Protein AF-A0A1R4A4B3-F1 (afdb_monomer)

Mean predicted aligned error: 8.39 Å

pLDDT: mean 82.41, std 15.75, range [35.22, 95.69]

Radius of gyration: 19.21 Å; Cα contacts (8 Å, |Δi|>4): 43; chains: 1; bounding box: 46×22×52 Å

Foldseek 3Di:
DVVVVVVVPDDVVNVVLLVLQLVLLPDPDDDRVSLVVVCVVVVHDSPVSSVVSPVVVVVVVVLVVVLVVLVVVLVVQLVVDPDPVSNVVSVVVSVVVNVD

Organism: Halomonas elongata (strain ATCC 33173 / DSM 2581 / NBRC 15536 / NCIMB 2198 / 1H9) (NCBI:txid768066)

Solvent-accessible surface area (backbone atoms only — not comparable to full-atom values): 5718 Å² total; per-residue (Å²): 123,67,69,67,54,60,62,69,73,53,48,72,68,53,50,53,50,53,50,52,45,45,54,46,51,69,49,91,70,81,89,41,68,65,47,48,52,49,11,66,74,69,76,48,54,48,66,59,46,34,53,50,46,50,52,53,47,53,56,48,53,53,50,53,51,53,54,50,51,52,52,52,49,49,53,52,52,44,73,69,42,93,42,72,69,52,34,52,50,48,54,52,49,52,56,50,66,74,73,110

Structure (mmCIF, N/CA/C/O backbone):
data_AF-A0A1R4A4B3-F1
#
_entry.id   AF-A0A1R4A4B3-F1
#
loop_
_atom_site.group_PDB
_atom_site.id
_atom_site.type_symbol
_atom_site.label_atom_id
_atom_site.label_alt_id
_atom_site.label_comp_id
_atom_site.label_asym_id
_atom_site.label_entity_id
_atom_site.label_seq_id
_atom_site.pdbx_PDB_ins_code
_atom_site.Cartn_x
_atom_site.Cartn_y
_atom_site.Cartn_z
_atom_site.occupancy
_atom_site.B_iso_or_equiv
_atom_site.auth_seq_id
_atom_site.auth_comp_id
_atom_site.auth_asym_id
_atom_site.auth_atom_id
_atom_site.pdbx_PDB_model_num
ATOM 1 N N . MET A 1 1 ? -8.601 8.873 -18.792 1.00 40.50 1 MET A N 1
ATOM 2 C CA . MET A 1 1 ? -9.727 8.985 -17.826 1.00 40.50 1 MET A CA 1
ATOM 3 C C . MET A 1 1 ? -9.385 8.463 -16.419 1.00 40.50 1 MET A C 1
ATOM 5 O O . MET A 1 1 ? -9.926 9.003 -15.464 1.00 40.50 1 MET A O 1
ATOM 9 N N . ALA A 1 2 ? -8.461 7.503 -16.250 1.00 40.88 2 ALA A N 1
ATOM 10 C CA . ALA A 1 2 ? -8.060 6.963 -14.935 1.00 40.88 2 ALA A CA 1
ATOM 11 C C . ALA A 1 2 ? -7.254 7.937 -14.038 1.00 40.88 2 ALA A C 1
ATOM 13 O O . ALA A 1 2 ? -7.342 7.895 -12.813 1.00 40.88 2 ALA A O 1
ATOM 14 N N . GLU A 1 3 ? -6.529 8.887 -14.633 1.00 35.22 3 GLU A N 1
ATOM 15 C CA . GLU A 1 3 ? -5.669 9.846 -13.916 1.00 35.22 3 GLU A CA 1
ATOM 16 C C . GLU A 1 3 ? -6.456 10.846 -13.040 1.00 35.22 3 GLU A C 1
ATOM 18 O O . GLU A 1 3 ? -6.002 11.288 -11.982 1.00 35.22 3 GLU A O 1
ATOM 23 N N . ARG A 1 4 ? -7.700 11.149 -13.438 1.00 39.72 4 ARG A N 1
ATOM 24 C CA . ARG A 1 4 ? -8.624 12.014 -12.686 1.00 39.72 4 ARG A CA 1
ATOM 25 C C . ARG A 1 4 ? -9.219 11.311 -11.458 1.00 39.72 4 ARG A C 1
ATOM 27 O O . ARG A 1 4 ? -9.577 11.993 -10.501 1.00 39.72 4 ARG A O 1
ATOM 34 N N . ALA A 1 5 ? -9.296 9.978 -11.462 1.00 42.22 5 ALA A N 1
ATOM 35 C CA . ALA A 1 5 ? -9.771 9.187 -10.326 1.00 42.22 5 ALA A CA 1
ATOM 36 C C . ALA A 1 5 ? -8.682 9.033 -9.247 1.00 42.22 5 ALA A C 1
ATOM 38 O O . ALA A 1 5 ? -8.963 9.212 -8.063 1.00 42.22 5 ALA A O 1
ATOM 39 N N . LEU A 1 6 ? -7.420 8.837 -9.649 1.00 41.31 6 LEU A N 1
ATOM 40 C CA . LEU A 1 6 ? -6.277 8.738 -8.728 1.00 41.31 6 LEU A CA 1
ATOM 41 C C . LEU A 1 6 ? -5.985 10.054 -7.984 1.00 41.31 6 LEU A C 1
ATOM 43 O O . LEU A 1 6 ? -5.736 10.035 -6.779 1.00 41.31 6 LEU A O 1
ATOM 47 N N . ARG A 1 7 ? -6.112 11.217 -8.646 1.00 41.28 7 ARG A N 1
ATOM 48 C CA . ARG A 1 7 ? -5.995 12.533 -7.976 1.00 41.28 7 ARG A CA 1
ATOM 49 C C . ARG A 1 7 ? -7.136 12.836 -6.995 1.00 41.28 7 ARG A C 1
ATOM 51 O O . ARG A 1 7 ? -6.930 13.602 -6.058 1.00 41.28 7 ARG A O 1
ATOM 58 N N . ARG A 1 8 ? -8.328 12.252 -7.181 1.00 43.22 8 ARG A N 1
ATOM 59 C CA . ARG A 1 8 ? -9.493 12.455 -6.291 1.00 43.22 8 ARG A CA 1
ATOM 60 C C . ARG A 1 8 ? -9.448 11.591 -5.023 1.00 43.22 8 ARG A C 1
ATOM 62 O O . ARG A 1 8 ? -10.081 11.943 -4.024 1.00 43.22 8 ARG A O 1
ATOM 69 N N . LEU A 1 9 ? -8.678 10.502 -5.040 1.00 44.19 9 LEU A N 1
ATOM 70 C CA . LEU A 1 9 ? -8.640 9.517 -3.956 1.00 44.19 9 LEU A CA 1
ATOM 71 C C . LEU A 1 9 ? -7.619 9.801 -2.846 1.00 44.19 9 LEU A C 1
ATOM 73 O O . LEU A 1 9 ? -7.756 9.229 -1.772 1.00 44.19 9 LEU A O 1
ATOM 77 N N . SER A 1 10 ? -6.674 10.735 -2.995 1.00 48.28 10 SER A N 1
ATOM 78 C CA . SER A 1 10 ? -5.921 11.215 -1.826 1.00 48.28 10 SER A CA 1
ATOM 79 C C . SER A 1 10 ? -5.385 12.640 -2.001 1.00 48.28 10 SER A C 1
ATOM 81 O O . SER A 1 10 ? -4.288 12.883 -2.503 1.00 48.28 10 SER A O 1
ATOM 83 N N . SER A 1 11 ? -6.157 13.626 -1.538 1.00 52.16 11 SER A N 1
ATOM 84 C CA . SER A 1 11 ? -5.564 14.915 -1.159 1.00 52.16 11 SER A CA 1
ATOM 85 C C . SER A 1 11 ? -4.467 14.654 -0.107 1.00 52.16 11 SER A C 1
ATOM 87 O O . SER A 1 11 ? -4.643 13.740 0.706 1.00 52.16 11 SER A O 1
ATOM 89 N N . PRO A 1 12 ? -3.355 15.414 -0.075 1.00 59.56 12 PRO A N 1
ATOM 90 C CA . PRO A 1 12 ? -2.360 15.335 1.001 1.00 59.56 12 PRO A CA 1
ATOM 91 C C . PRO A 1 12 ? -2.988 15.326 2.402 1.00 59.56 12 PRO A C 1
ATOM 93 O O . PRO A 1 12 ? -2.555 14.568 3.264 1.00 59.56 12 PRO A O 1
ATOM 96 N N . MET A 1 13 ? -4.086 16.068 2.585 1.00 60.88 13 MET A N 1
ATOM 97 C CA . MET A 1 13 ? -4.865 16.068 3.826 1.00 60.88 13 MET A CA 1
ATOM 98 C C . MET A 1 13 ? -5.504 14.710 4.141 1.00 60.88 13 MET A C 1
ATOM 100 O O . MET A 1 13 ? -5.468 14.265 5.283 1.00 60.88 13 MET A O 1
ATOM 104 N N . LYS A 1 14 ? -6.045 14.009 3.134 1.00 66.44 14 LYS A N 1
ATOM 105 C CA . LYS A 1 14 ? -6.601 12.657 3.316 1.00 66.44 14 LYS A CA 1
ATOM 106 C C . LYS A 1 14 ? -5.504 11.658 3.688 1.00 66.44 14 LYS A C 1
ATOM 108 O O . LYS A 1 14 ? -5.738 10.789 4.517 1.00 66.44 14 LYS A O 1
ATOM 113 N N . ARG A 1 15 ? -4.295 11.805 3.129 1.00 67.25 15 ARG A N 1
ATOM 114 C CA . ARG A 1 15 ? -3.145 10.960 3.506 1.00 67.25 15 ARG A CA 1
ATOM 115 C C . ARG A 1 15 ? -2.731 11.176 4.960 1.00 67.25 15 ARG A C 1
ATOM 117 O O . ARG A 1 15 ? -2.551 10.192 5.668 1.00 67.25 15 ARG A O 1
ATOM 124 N N . GLY A 1 16 ? -2.646 12.434 5.400 1.00 73.38 16 GLY A N 1
ATOM 125 C CA . GLY A 1 16 ? -2.371 12.769 6.802 1.00 73.38 16 GLY A CA 1
ATOM 126 C C . GLY A 1 16 ? -3.421 12.189 7.752 1.00 73.38 16 GLY A C 1
ATOM 127 O O . GLY A 1 16 ? -3.071 11.584 8.758 1.00 73.38 16 GLY A O 1
ATOM 128 N N . LEU A 1 17 ? -4.701 12.269 7.378 1.00 81.81 17 LEU A N 1
ATOM 129 C CA . LEU A 1 17 ? -5.799 11.709 8.167 1.00 81.81 17 LEU A CA 1
ATOM 130 C C . LEU A 1 17 ? -5.739 10.177 8.275 1.00 81.81 17 LEU A C 1
ATOM 132 O O . LEU A 1 17 ? -5.931 9.633 9.357 1.00 81.81 17 LEU A O 1
ATOM 136 N N . HIS A 1 18 ? -5.462 9.464 7.178 1.00 81.06 18 HIS A N 1
ATOM 137 C CA . HIS A 1 18 ? -5.330 8.003 7.215 1.00 81.06 18 HIS A CA 1
ATOM 138 C C . HIS A 1 18 ? -4.118 7.546 8.034 1.00 81.06 18 HIS A C 1
ATOM 140 O O . HIS A 1 18 ? -4.204 6.536 8.729 1.00 81.06 18 HIS A O 1
ATOM 146 N N . ALA A 1 19 ? -3.007 8.285 7.971 1.00 82.38 19 ALA A N 1
ATOM 147 C CA . ALA A 1 19 ? -1.841 8.018 8.806 1.00 82.38 19 ALA A CA 1
ATOM 148 C C . ALA A 1 19 ? -2.167 8.218 10.294 1.00 82.38 19 ALA A C 1
ATOM 150 O O . ALA A 1 19 ? -1.920 7.310 11.080 1.00 82.38 19 ALA A O 1
ATOM 151 N N . ALA A 1 20 ? -2.817 9.329 10.652 1.00 85.50 20 ALA A N 1
ATOM 152 C CA . ALA A 1 20 ? -3.227 9.616 12.026 1.00 85.50 20 ALA A CA 1
ATOM 153 C C . ALA A 1 20 ? -4.215 8.571 12.581 1.00 85.50 20 ALA A C 1
ATOM 155 O O . ALA A 1 20 ? -4.042 8.092 13.697 1.00 85.50 20 ALA A O 1
ATOM 156 N N . LYS A 1 21 ? -5.201 8.134 11.781 1.00 86.50 21 LYS A N 1
ATOM 157 C CA . LYS A 1 21 ? -6.109 7.036 12.16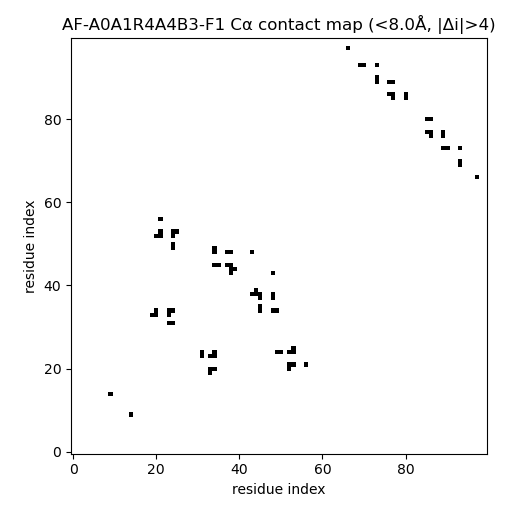3 1.00 86.50 21 LYS A CA 1
ATOM 158 C C . LYS A 1 21 ? -5.369 5.719 12.389 1.00 86.50 21 LYS A C 1
ATOM 160 O O . LYS A 1 21 ? -5.680 4.995 13.327 1.00 86.50 21 LYS A O 1
ATOM 165 N N . ALA A 1 22 ? -4.391 5.399 11.539 1.00 86.25 22 ALA A N 1
ATOM 166 C CA . ALA A 1 22 ? -3.577 4.199 11.713 1.00 86.25 22 ALA A CA 1
ATOM 167 C C . ALA A 1 22 ? -2.713 4.274 12.982 1.00 86.25 22 ALA A C 1
ATOM 169 O O . ALA A 1 22 ? -2.581 3.273 13.677 1.00 86.25 22 ALA A O 1
ATOM 170 N N . GLU A 1 23 ? -2.168 5.445 13.315 1.00 87.38 23 GLU A N 1
ATOM 171 C CA . GLU A 1 23 ? -1.442 5.653 14.571 1.00 87.38 23 GLU A CA 1
ATOM 172 C C . GLU A 1 23 ? -2.351 5.492 15.792 1.00 87.38 23 GLU A C 1
ATOM 174 O O . GLU A 1 23 ? -1.972 4.802 16.733 1.00 87.38 23 GLU A O 1
ATOM 179 N N . GLU A 1 24 ? -3.562 6.060 15.775 1.00 88.44 24 GLU A N 1
ATOM 180 C CA . GLU A 1 24 ? -4.545 5.848 16.846 1.00 88.44 24 GLU A CA 1
ATOM 181 C C . GLU A 1 24 ? -4.947 4.375 16.978 1.00 88.44 24 GLU A C 1
ATOM 183 O O . GLU A 1 24 ? -5.088 3.876 18.092 1.00 88.44 24 GLU A O 1
ATOM 188 N N . ALA A 1 25 ? -5.072 3.651 15.862 1.00 86.44 25 ALA A N 1
ATOM 189 C CA . ALA A 1 25 ? -5.421 2.231 15.870 1.00 86.44 25 ALA A CA 1
ATOM 190 C C . ALA A 1 25 ? -4.317 1.348 16.477 1.00 86.44 25 ALA A C 1
ATOM 192 O O . ALA A 1 25 ? -4.617 0.285 17.015 1.00 86.44 25 ALA A O 1
ATOM 193 N N . LEU A 1 26 ? -3.055 1.787 16.416 1.00 85.25 26 LEU A N 1
ATOM 194 C CA . LEU A 1 26 ? -1.909 1.092 17.011 1.00 85.25 26 LEU A CA 1
ATOM 195 C C . LEU A 1 26 ? -1.727 1.391 18.506 1.00 85.25 26 LEU A C 1
ATOM 197 O O . LEU A 1 26 ? -0.991 0.671 19.181 1.00 85.25 26 LEU A O 1
ATOM 201 N N . ARG A 1 27 ? -2.371 2.436 19.039 1.00 85.50 27 ARG A N 1
ATOM 202 C CA . ARG A 1 27 ? -2.304 2.750 20.470 1.00 85.50 27 ARG A CA 1
ATOM 203 C C . ARG A 1 27 ? -3.114 1.733 21.266 1.00 85.50 27 ARG A C 1
ATOM 205 O O . ARG A 1 27 ? -4.291 1.499 20.993 1.00 85.50 27 ARG A O 1
ATOM 212 N N . THR A 1 28 ? -2.486 1.155 22.283 1.00 74.25 28 THR A N 1
ATOM 213 C CA . THR A 1 28 ? -3.151 0.263 23.242 1.00 74.25 28 THR A CA 1
ATOM 214 C C . THR A 1 28 ? -3.924 1.045 24.302 1.00 74.25 28 THR A C 1
ATOM 216 O O . THR A 1 28 ? -4.935 0.554 24.796 1.00 74.25 28 THR A O 1
ATOM 219 N N . GLU A 1 29 ? -3.498 2.274 24.604 1.00 75.81 29 GLU A N 1
ATOM 220 C CA . GLU A 1 29 ? -4.064 3.133 25.647 1.00 75.81 29 GLU A CA 1
ATOM 221 C C . GLU A 1 29 ? -4.137 4.602 25.195 1.00 75.81 29 GLU A C 1
ATOM 223 O O . GLU A 1 29 ? -3.406 5.037 24.300 1.00 75.81 29 GLU A O 1
ATOM 228 N N . GLY A 1 30 ? -5.018 5.373 25.837 1.00 76.06 30 GLY A N 1
ATOM 229 C CA . GLY A 1 30 ? -5.232 6.795 25.562 1.00 76.06 30 GLY A CA 1
ATOM 230 C C . GLY A 1 30 ? -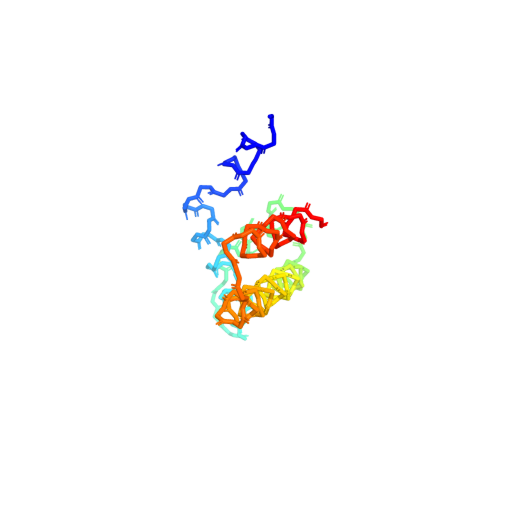6.385 7.094 24.589 1.00 76.06 30 GLY A C 1
ATOM 231 O O . GLY A 1 30 ? -6.970 6.179 24.002 1.00 76.06 30 GLY A O 1
ATOM 232 N N . PRO A 1 31 ? -6.749 8.381 24.440 1.00 80.56 31 PRO A N 1
ATOM 233 C CA . PRO A 1 31 ? -7.875 8.805 23.611 1.00 80.56 31 PRO A CA 1
ATOM 234 C C . PRO A 1 31 ? -7.613 8.550 22.118 1.00 80.56 31 PRO A C 1
ATOM 236 O O . PRO A 1 31 ? -6.496 8.762 21.629 1.00 80.56 31 PRO A O 1
ATOM 239 N N . ARG A 1 32 ? -8.661 8.133 21.393 1.00 88.31 32 ARG A N 1
ATOM 240 C CA . ARG A 1 32 ? -8.645 7.844 19.947 1.00 88.31 32 ARG A CA 1
ATOM 241 C C . ARG A 1 32 ? -9.731 8.648 19.218 1.00 88.31 32 ARG A C 1
ATOM 243 O O . ARG A 1 32 ? -10.636 8.068 18.619 1.00 88.31 32 ARG A O 1
ATOM 250 N N . PRO A 1 33 ? -9.673 9.990 19.273 1.00 90.00 33 PRO A N 1
ATOM 251 C CA . PRO A 1 33 ? -10.773 10.850 18.844 1.00 90.00 33 PRO A CA 1
ATOM 252 C C . PRO A 1 33 ? -11.157 10.678 17.369 1.00 90.00 33 PRO A C 1
ATOM 254 O O . PRO A 1 33 ? -12.318 10.892 17.021 1.00 90.00 33 PRO A O 1
ATOM 257 N N . LEU A 1 34 ? -10.226 10.291 16.485 1.00 90.44 34 LEU A N 1
ATOM 258 C CA . LEU A 1 34 ? -10.546 10.063 15.074 1.00 90.44 34 LEU A CA 1
ATOM 259 C C . LEU A 1 34 ? -11.293 8.747 14.869 1.00 90.44 34 LEU A C 1
ATOM 261 O O . LEU A 1 34 ? -12.166 8.681 14.001 1.00 90.44 34 LEU A O 1
ATOM 265 N N . LEU A 1 35 ? -10.946 7.714 15.639 1.00 90.00 35 LEU A N 1
ATOM 266 C CA . LEU A 1 35 ? -11.636 6.426 15.593 1.00 90.00 35 LEU A CA 1
ATOM 267 C C . LEU A 1 35 ? -12.991 6.500 16.295 1.00 90.00 35 LEU A C 1
ATOM 269 O O . LEU A 1 35 ? -13.960 5.969 15.765 1.00 90.00 35 LEU A O 1
ATOM 273 N N . ASP A 1 36 ? -13.078 7.226 17.410 1.00 90.75 36 ASP A N 1
ATOM 274 C CA . ASP A 1 36 ? -14.324 7.475 18.140 1.00 90.75 36 ASP A CA 1
ATOM 275 C C . ASP A 1 36 ? -15.330 8.240 17.266 1.00 90.75 36 ASP A C 1
ATOM 277 O O . ASP A 1 36 ? -16.497 7.861 17.162 1.00 90.75 36 ASP A O 1
ATOM 281 N N . ALA A 1 37 ? -14.873 9.286 16.567 1.00 90.38 37 ALA A N 1
ATOM 282 C CA . ALA A 1 37 ? -15.713 10.045 15.644 1.00 90.38 37 ALA A CA 1
ATOM 283 C C . ALA A 1 37 ? -16.182 9.202 14.446 1.00 90.38 37 ALA A C 1
ATOM 285 O O . ALA A 1 37 ? -17.316 9.346 13.992 1.00 90.38 37 ALA A O 1
ATOM 286 N N . GLU A 1 38 ? -15.327 8.320 13.923 1.00 88.81 38 GLU A N 1
ATOM 287 C CA . GLU A 1 38 ? -15.682 7.426 12.816 1.00 88.81 38 GLU A CA 1
ATOM 288 C C . GLU A 1 38 ? -16.643 6.316 13.255 1.00 88.81 38 GLU A C 1
ATOM 290 O O . GLU A 1 38 ? -17.603 6.033 12.541 1.00 88.81 38 GLU A O 1
ATOM 295 N N . ALA A 1 39 ? -16.443 5.753 14.447 1.00 92.06 39 ALA A N 1
ATOM 296 C CA . ALA A 1 39 ? -17.352 4.801 15.075 1.00 92.06 39 ALA A CA 1
ATOM 297 C C . ALA A 1 39 ? -18.744 5.418 15.272 1.00 92.06 39 ALA A C 1
ATOM 299 O O . ALA A 1 39 ? -19.739 4.853 14.820 1.00 92.06 39 ALA A O 1
ATOM 300 N N . ALA A 1 40 ? -18.809 6.633 15.829 1.00 91.81 40 ALA A N 1
ATOM 301 C CA . ALA A 1 40 ? -20.057 7.373 16.001 1.00 91.81 40 ALA A CA 1
AT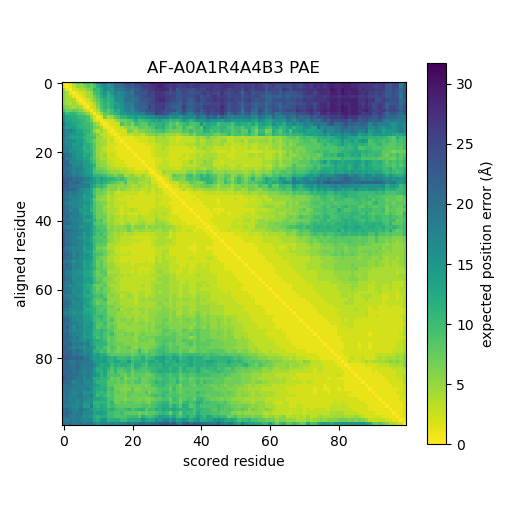OM 302 C C . ALA A 1 40 ? -20.745 7.694 14.662 1.00 91.81 40 ALA A C 1
ATOM 304 O O . ALA A 1 40 ? -21.960 7.552 14.545 1.00 91.81 40 ALA A O 1
ATOM 305 N N . ALA A 1 41 ? -19.982 8.092 13.640 1.00 91.44 41 ALA A N 1
ATOM 306 C CA . ALA A 1 41 ? -20.526 8.404 12.318 1.00 91.44 41 ALA A CA 1
ATOM 307 C C . ALA A 1 41 ? -21.073 7.170 11.581 1.00 91.44 41 ALA A C 1
ATOM 309 O O . ALA A 1 41 ? -22.007 7.294 10.790 1.00 91.44 41 ALA A O 1
ATOM 310 N N . LEU A 1 42 ? -20.483 5.995 11.817 1.00 90.56 42 LEU A N 1
ATOM 311 C CA . LEU A 1 42 ? -20.870 4.737 11.175 1.00 90.56 42 LEU A CA 1
ATOM 312 C C . LEU A 1 42 ? -21.832 3.890 12.022 1.00 90.56 42 LEU A C 1
ATOM 314 O O . LEU A 1 42 ? -22.355 2.899 11.520 1.00 90.56 42 LEU A O 1
ATOM 318 N N . GLY A 1 43 ? -22.084 4.271 13.278 1.00 92.31 43 GLY A N 1
ATOM 319 C CA . GLY A 1 43 ? -22.881 3.477 14.218 1.00 92.31 43 GLY A CA 1
ATOM 320 C C . GLY A 1 43 ? -22.230 2.136 14.573 1.00 92.31 43 GLY A C 1
ATOM 321 O O . GLY A 1 43 ? -22.928 1.177 14.892 1.00 92.31 43 GLY A O 1
ATOM 322 N N . GLU A 1 44 ? -20.902 2.053 14.479 1.00 94.06 44 GLU A N 1
ATOM 323 C CA . GLU A 1 44 ? -20.114 0.854 14.776 1.00 94.06 44 GLU A CA 1
ATOM 324 C C . GLU A 1 44 ? -19.350 1.029 16.097 1.00 94.06 44 GLU A C 1
ATOM 326 O O . GLU A 1 44 ? -19.203 2.144 16.597 1.00 94.06 44 GLU A O 1
ATOM 331 N N . SER A 1 45 ? -18.839 -0.063 16.675 1.00 92.19 45 SER A N 1
ATOM 332 C CA . SER A 1 45 ? -17.951 0.040 17.838 1.00 92.19 45 SER A CA 1
ATOM 333 C C . SER A 1 45 ? -16.546 0.484 17.417 1.00 92.19 45 SER A C 1
ATOM 335 O O . SER A 1 45 ? -16.091 0.209 16.300 1.00 92.19 45 SER A O 1
ATOM 337 N N . VAL A 1 46 ? -15.828 1.143 18.328 1.00 89.56 46 VAL A N 1
ATOM 338 C CA . VAL A 1 46 ? -14.455 1.613 18.086 1.00 89.56 46 VAL A CA 1
ATOM 339 C C . VAL A 1 46 ? -13.531 0.441 17.757 1.00 89.56 46 VAL A C 1
ATOM 341 O O . VAL A 1 46 ? -12.681 0.557 16.880 1.00 89.56 46 VAL A O 1
ATOM 344 N N . GLU A 1 47 ? -13.737 -0.721 18.376 1.00 90.31 47 GLU A N 1
ATOM 345 C CA . GLU A 1 47 ? -12.964 -1.942 18.126 1.00 90.31 47 GLU A CA 1
ATOM 346 C C . GLU A 1 47 ? -13.119 -2.433 16.681 1.00 90.31 47 GLU A C 1
ATOM 348 O O . GLU A 1 47 ? -12.135 -2.841 16.058 1.00 90.31 47 GLU A O 1
ATOM 353 N N . VAL A 1 48 ? -14.329 -2.352 16.115 1.00 91.50 48 VAL A N 1
ATOM 354 C CA . VAL A 1 48 ? -14.576 -2.716 14.711 1.00 91.50 48 VAL A CA 1
ATOM 355 C C . VAL A 1 48 ? -13.845 -1.754 13.774 1.00 91.50 48 VAL A C 1
ATOM 357 O O . VAL A 1 48 ? -13.206 -2.190 12.809 1.00 91.50 48 VAL A O 1
ATOM 360 N N . ILE A 1 49 ? -13.868 -0.454 14.081 1.00 91.31 49 ILE A N 1
ATOM 361 C CA . ILE A 1 49 ? -13.144 0.559 13.305 1.00 91.31 49 ILE A CA 1
ATOM 362 C C . ILE A 1 49 ? -11.628 0.355 13.408 1.00 91.31 49 ILE A C 1
ATOM 364 O O . ILE A 1 49 ? -10.952 0.362 12.378 1.00 91.31 49 ILE A O 1
ATOM 368 N N . VAL A 1 50 ? -11.090 0.091 14.603 1.00 90.75 50 VAL A N 1
ATOM 369 C CA . VAL A 1 50 ? -9.669 -0.239 14.821 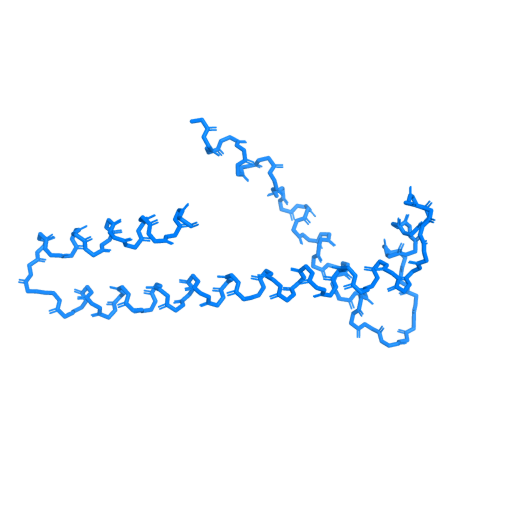1.00 90.75 50 VAL A CA 1
ATOM 370 C C . VAL A 1 50 ? -9.260 -1.432 13.958 1.00 90.75 50 VAL A C 1
ATOM 372 O O . VAL A 1 50 ? -8.288 -1.341 13.204 1.00 90.75 50 VAL A O 1
ATOM 375 N N . ALA A 1 51 ? -10.019 -2.530 14.011 1.00 90.12 51 ALA A N 1
ATOM 376 C CA . ALA A 1 51 ? -9.730 -3.730 13.230 1.00 90.12 51 ALA A CA 1
ATOM 377 C C . ALA A 1 51 ? -9.751 -3.449 11.717 1.00 90.12 51 ALA A C 1
ATOM 379 O O . ALA A 1 51 ? -8.863 -3.890 10.982 1.00 90.12 51 ALA A O 1
ATOM 380 N N . ARG A 1 52 ? -10.725 -2.660 11.247 1.00 91.06 52 ARG A N 1
ATOM 381 C CA . ARG A 1 52 ? -10.843 -2.257 9.839 1.00 91.06 52 ARG A CA 1
ATOM 382 C C . ARG A 1 52 ? -9.666 -1.390 9.396 1.00 91.06 52 ARG A C 1
ATOM 384 O O . ARG A 1 52 ? -9.103 -1.631 8.328 1.00 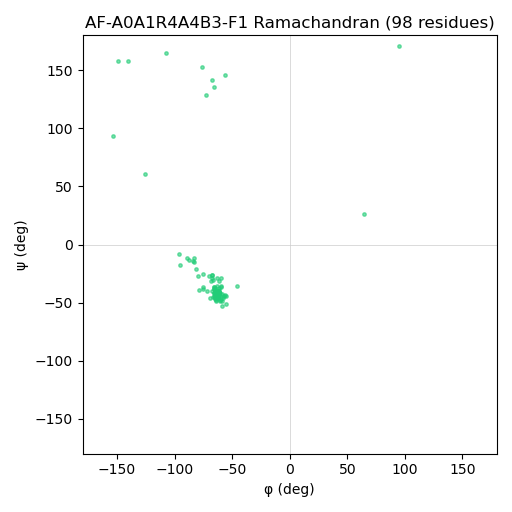91.06 52 ARG A O 1
ATOM 391 N N . VAL A 1 53 ? -9.277 -0.399 10.198 1.00 88.75 53 VAL A N 1
ATOM 392 C CA . VAL A 1 53 ? -8.128 0.474 9.913 1.00 88.75 53 VAL A CA 1
ATOM 393 C C . VAL A 1 53 ? -6.834 -0.341 9.871 1.00 88.75 53 VAL A C 1
ATOM 395 O O . VAL A 1 53 ? -6.042 -0.167 8.943 1.00 88.75 53 VAL A O 1
ATOM 398 N N . ALA A 1 54 ? -6.644 -1.274 10.807 1.00 87.50 54 ALA A N 1
ATOM 399 C CA . ALA A 1 54 ? -5.479 -2.153 10.841 1.00 87.50 54 ALA A CA 1
ATOM 400 C C . ALA A 1 54 ? -5.389 -3.058 9.596 1.00 87.50 54 ALA A C 1
ATOM 402 O O . ALA A 1 54 ? -4.331 -3.142 8.967 1.00 87.50 54 ALA A O 1
ATOM 403 N N . ASP A 1 55 ? -6.495 -3.687 9.183 1.00 89.69 55 ASP A N 1
ATOM 404 C CA . ASP A 1 55 ? -6.539 -4.518 7.972 1.00 89.69 55 ASP A CA 1
ATOM 405 C C . ASP A 1 55 ? -6.258 -3.702 6.698 1.00 89.69 55 ASP A C 1
ATOM 407 O O . ASP A 1 55 ? -5.440 -4.091 5.858 1.00 89.69 55 ASP A O 1
ATOM 411 N N . GLN A 1 56 ? -6.872 -2.522 6.571 1.00 87.81 56 GLN A N 1
ATOM 412 C CA . GLN A 1 56 ? -6.612 -1.624 5.444 1.00 87.81 56 GLN A CA 1
ATOM 413 C C . GLN A 1 56 ? -5.153 -1.175 5.405 1.00 87.81 56 GLN A C 1
ATOM 415 O O . GLN A 1 56 ? -4.550 -1.128 4.327 1.00 87.81 56 GLN A O 1
ATOM 420 N N . ARG A 1 57 ? -4.554 -0.903 6.569 1.00 86.12 57 ARG A N 1
ATOM 421 C CA . ARG A 1 57 ? -3.142 -0.543 6.654 1.00 86.12 57 ARG A CA 1
ATOM 422 C C . ARG A 1 57 ? -2.244 -1.694 6.215 1.00 86.12 57 ARG A C 1
ATOM 424 O O . ARG A 1 57 ? -1.383 -1.485 5.367 1.00 86.12 57 ARG A O 1
ATOM 431 N N . LYS A 1 58 ? -2.512 -2.918 6.673 1.00 87.81 58 LYS A N 1
ATOM 432 C CA . LYS A 1 58 ? -1.782 -4.120 6.241 1.00 87.81 58 LYS A CA 1
ATOM 433 C C . LYS A 1 58 ? -1.846 -4.317 4.723 1.00 87.81 58 LYS A C 1
ATOM 435 O O . LYS A 1 58 ? -0.828 -4.592 4.089 1.00 87.81 58 LYS A O 1
ATOM 440 N N . LYS A 1 59 ? -3.027 -4.146 4.119 1.00 87.31 59 LYS A N 1
ATOM 441 C CA . LYS A 1 59 ? -3.211 -4.226 2.658 1.00 87.31 59 LYS A CA 1
ATOM 442 C C . LYS A 1 59 ? -2.433 -3.137 1.924 1.00 87.31 59 LYS A C 1
ATOM 444 O O . LYS A 1 59 ? -1.846 -3.406 0.876 1.00 87.31 59 LYS A O 1
ATOM 449 N N . TYR A 1 60 ? -2.431 -1.918 2.457 1.00 86.69 60 TYR A N 1
ATOM 450 C CA . TYR A 1 60 ? -1.659 -0.811 1.903 1.00 86.69 60 TYR A CA 1
ATOM 451 C C . TYR A 1 60 ? -0.153 -1.083 1.969 1.00 86.69 60 TYR A C 1
ATOM 453 O O . TYR A 1 60 ? 0.526 -0.983 0.948 1.00 86.69 60 TYR A O 1
ATOM 461 N N . ASP A 1 61 ? 0.358 -1.500 3.126 1.00 85.50 61 ASP A N 1
ATOM 462 C CA . ASP A 1 61 ? 1.779 -1.787 3.323 1.00 85.50 61 ASP A CA 1
ATOM 463 C C . ASP A 1 61 ? 2.242 -2.943 2.419 1.00 85.50 61 ASP A C 1
ATOM 465 O O . ASP A 1 61 ? 3.287 -2.844 1.775 1.00 85.50 61 ASP A O 1
ATOM 469 N N . ALA A 1 62 ? 1.423 -3.991 2.260 1.00 87.19 62 ALA A N 1
ATOM 470 C CA . ALA A 1 62 ? 1.694 -5.085 1.325 1.00 87.19 62 ALA A CA 1
ATOM 471 C C . ALA A 1 62 ? 1.775 -4.608 -0.138 1.00 87.19 62 ALA A C 1
ATOM 473 O O . ALA A 1 62 ? 2.663 -5.028 -0.885 1.00 87.19 62 ALA A O 1
ATOM 474 N N . LYS A 1 63 ? 0.884 -3.697 -0.557 1.00 87.56 63 LYS A N 1
ATOM 475 C CA . LYS A 1 63 ? 0.949 -3.085 -1.894 1.00 87.56 63 LYS A CA 1
ATOM 476 C C . LYS A 1 63 ? 2.213 -2.246 -2.062 1.00 87.56 63 LYS A C 1
ATOM 478 O O . LYS A 1 63 ? 2.898 -2.397 -3.069 1.00 87.56 63 LYS A O 1
ATOM 483 N N . CYS 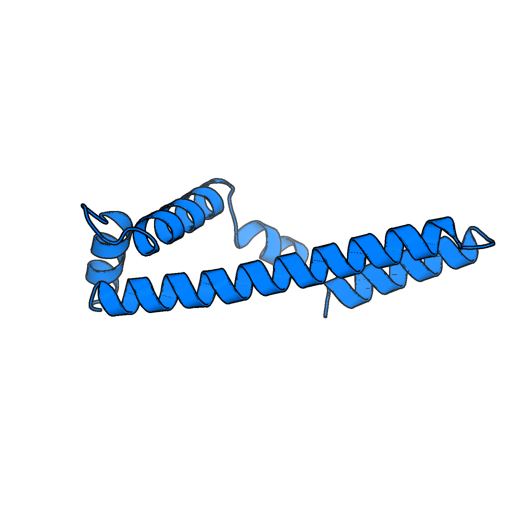A 1 64 ? 2.552 -1.410 -1.083 1.00 86.12 64 CYS A N 1
ATOM 484 C CA . CYS A 1 64 ? 3.779 -0.613 -1.099 1.00 86.12 64 CYS A CA 1
ATOM 485 C C . CYS A 1 64 ? 5.027 -1.496 -1.213 1.00 86.12 64 CYS A C 1
ATOM 487 O O . CYS A 1 64 ? 5.892 -1.220 -2.042 1.00 86.12 64 CYS A O 1
ATOM 489 N N . ALA A 1 65 ? 5.089 -2.592 -0.452 1.00 84.75 65 ALA A N 1
ATOM 490 C CA . ALA A 1 65 ? 6.184 -3.555 -0.520 1.00 84.75 65 ALA A CA 1
ATOM 491 C C . ALA A 1 65 ? 6.295 -4.214 -1.906 1.00 84.75 65 ALA A C 1
ATOM 493 O O . ALA A 1 65 ? 7.393 -4.297 -2.455 1.00 84.75 65 ALA A O 1
ATOM 494 N N . LYS A 1 66 ? 5.168 -4.621 -2.514 1.00 88.00 66 LYS A N 1
ATOM 495 C CA . LYS A 1 66 ? 5.140 -5.168 -3.884 1.00 88.00 66 LYS A CA 1
ATOM 496 C C . LYS A 1 66 ? 5.674 -4.155 -4.902 1.00 88.00 66 LYS A C 1
ATOM 498 O O . LYS A 1 66 ? 6.508 -4.508 -5.733 1.00 88.00 66 LYS A O 1
ATOM 503 N N . ILE A 1 67 ? 5.219 -2.903 -4.820 1.00 87.06 67 ILE A N 1
ATOM 504 C CA . ILE A 1 67 ? 5.658 -1.819 -5.711 1.00 87.06 67 ILE A CA 1
ATOM 505 C C . ILE A 1 67 ? 7.162 -1.591 -5.568 1.00 87.06 67 ILE A C 1
ATOM 507 O O . ILE A 1 67 ? 7.873 -1.532 -6.569 1.00 87.06 67 ILE A O 1
ATOM 511 N N . GLU A 1 68 ? 7.662 -1.473 -4.339 1.00 89.69 68 GLU A N 1
ATOM 512 C CA . GLU A 1 68 ? 9.077 -1.189 -4.117 1.00 89.69 68 GLU A CA 1
ATOM 513 C C . GLU A 1 68 ? 9.965 -2.365 -4.539 1.00 89.69 68 GLU A C 1
ATOM 515 O O . GLU A 1 68 ? 10.976 -2.155 -5.205 1.00 89.69 68 GLU A O 1
ATOM 520 N N . SER A 1 69 ? 9.547 -3.604 -4.271 1.00 89.75 69 SER A N 1
ATOM 521 C CA . SER A 1 69 ? 10.231 -4.802 -4.770 1.00 89.75 69 SER A CA 1
ATOM 522 C C . SER A 1 69 ? 10.314 -4.816 -6.303 1.00 89.75 69 SER A C 1
ATOM 524 O O . SER A 1 69 ? 11.397 -5.011 -6.861 1.00 89.75 69 SER A O 1
ATOM 526 N N . ALA A 1 70 ? 9.209 -4.517 -6.997 1.00 88.19 70 ALA A N 1
ATOM 527 C CA . ALA A 1 70 ? 9.184 -4.426 -8.456 1.00 88.19 70 ALA A CA 1
ATOM 528 C C . ALA A 1 70 ? 10.107 -3.313 -8.985 1.00 88.19 70 ALA A C 1
ATOM 530 O O . ALA A 1 70 ? 10.833 -3.518 -9.957 1.00 88.19 70 ALA A O 1
ATOM 531 N N . ARG A 1 71 ? 10.146 -2.151 -8.318 1.00 90.81 71 ARG A N 1
ATOM 532 C CA . ARG A 1 71 ? 11.054 -1.045 -8.671 1.00 90.81 71 ARG A CA 1
ATOM 533 C C . ARG A 1 71 ? 12.520 -1.411 -8.470 1.00 90.81 71 ARG A C 1
ATOM 535 O O . ARG A 1 71 ? 13.339 -1.077 -9.324 1.00 90.81 71 ARG A O 1
ATOM 542 N N . ILE A 1 72 ? 12.859 -2.067 -7.361 1.00 92.00 72 ILE A N 1
ATOM 543 C CA . ILE A 1 72 ? 14.223 -2.532 -7.080 1.00 92.00 72 ILE A CA 1
ATOM 544 C C . ILE A 1 72 ? 14.663 -3.523 -8.158 1.00 92.00 72 ILE A C 1
ATOM 546 O O . ILE A 1 72 ? 15.732 -3.339 -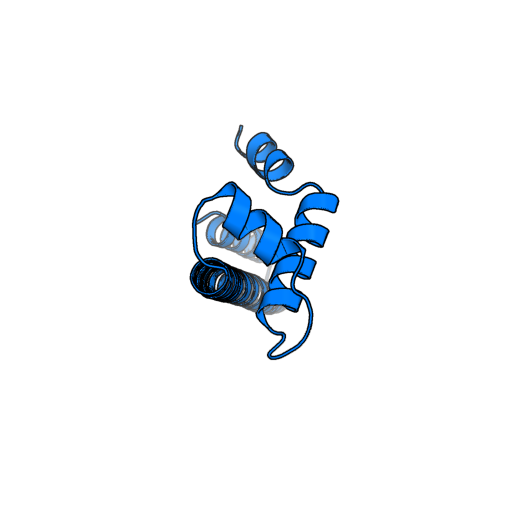8.741 1.00 92.00 72 ILE A O 1
ATOM 550 N N . LYS A 1 73 ? 13.816 -4.509 -8.480 1.00 93.19 73 LYS A N 1
ATOM 551 C CA . LYS A 1 73 ? 14.082 -5.481 -9.545 1.00 93.19 73 LYS A CA 1
ATOM 552 C C . LYS A 1 73 ? 14.285 -4.794 -10.896 1.00 93.19 73 LYS A C 1
ATOM 554 O O . LYS A 1 73 ? 15.334 -4.958 -11.503 1.00 93.19 73 LYS A O 1
ATOM 559 N N . ALA A 1 74 ? 13.351 -3.944 -11.320 1.00 90.25 74 ALA A N 1
ATOM 560 C CA . ALA A 1 74 ? 13.453 -3.240 -12.596 1.00 90.25 74 ALA A CA 1
ATOM 561 C C . ALA A 1 74 ? 14.712 -2.361 -12.688 1.00 90.25 74 ALA A C 1
ATOM 563 O O . ALA A 1 74 ? 15.334 -2.277 -13.742 1.00 90.25 74 ALA A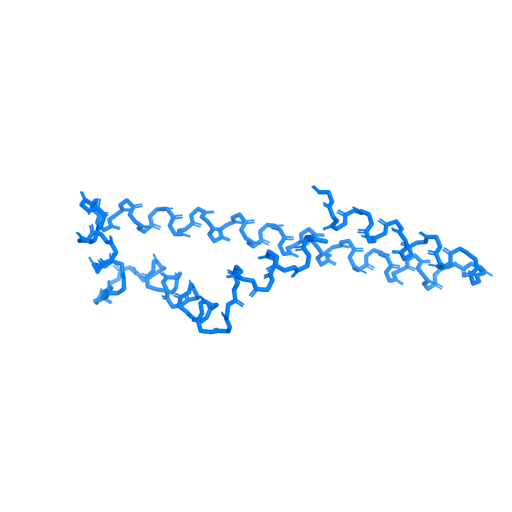 O 1
ATOM 564 N N . ARG A 1 75 ? 15.135 -1.724 -11.587 1.00 93.12 75 ARG A N 1
ATOM 565 C CA . ARG A 1 75 ? 16.403 -0.976 -11.539 1.00 93.12 75 ARG A CA 1
ATOM 566 C C . ARG A 1 75 ? 17.619 -1.882 -11.718 1.00 93.12 75 ARG A C 1
ATOM 568 O O . ARG A 1 75 ? 18.564 -1.469 -12.386 1.00 93.12 75 ARG A O 1
ATOM 575 N N . ALA A 1 76 ? 17.617 -3.068 -11.113 1.00 95.06 76 ALA A N 1
ATOM 576 C CA . ALA A 1 76 ? 18.682 -4.049 -11.300 1.00 95.06 76 ALA A CA 1
ATOM 577 C C . ALA A 1 76 ? 18.723 -4.540 -12.756 1.00 95.06 76 ALA A C 1
ATOM 579 O O . ALA A 1 76 ? 19.781 -4.489 -13.379 1.00 95.06 76 ALA A O 1
ATOM 580 N N . ASP A 1 77 ? 17.566 -4.885 -13.323 1.00 93.94 77 ASP A N 1
ATOM 581 C CA . ASP A 1 77 ? 17.437 -5.345 -14.709 1.00 93.94 77 ASP A CA 1
ATOM 582 C C . ASP A 1 77 ? 17.887 -4.259 -15.705 1.00 93.94 77 ASP A C 1
ATOM 584 O O . ASP A 1 77 ? 18.612 -4.545 -16.653 1.00 93.94 77 ASP A O 1
ATOM 588 N N . ILE A 1 78 ? 17.544 -2.986 -15.464 1.00 94.81 78 ILE A N 1
ATOM 589 C CA . ILE A 1 78 ? 18.002 -1.848 -16.286 1.00 94.81 78 ILE A CA 1
ATOM 590 C C . ILE A 1 78 ? 19.526 -1.701 -16.247 1.00 94.81 78 ILE A C 1
ATOM 592 O O . ILE A 1 78 ? 20.130 -1.414 -17.279 1.00 94.81 78 ILE A O 1
ATOM 596 N N . ARG A 1 79 ? 20.155 -1.880 -15.076 1.00 94.75 79 ARG A N 1
ATOM 597 C CA . ARG A 1 79 ? 21.623 -1.817 -14.944 1.00 94.75 79 ARG A CA 1
ATOM 598 C C . ARG A 1 79 ? 22.319 -2.968 -15.669 1.00 94.75 79 ARG A C 1
ATOM 600 O O . ARG A 1 79 ? 23.446 -2.786 -16.110 1.00 94.75 79 ARG A O 1
ATOM 607 N N . ALA A 1 80 ? 21.664 -4.122 -15.767 1.00 95.19 80 ALA A N 1
ATOM 608 C CA . ALA A 1 80 ? 22.178 -5.302 -16.456 1.00 95.19 80 ALA A CA 1
ATOM 609 C C . ALA A 1 80 ? 21.854 -5.329 -17.964 1.00 95.19 80 ALA A C 1
ATOM 611 O O . ALA A 1 80 ? 22.420 -6.143 -18.689 1.00 95.19 80 ALA A O 1
ATOM 612 N N . ALA A 1 81 ? 20.949 -4.470 -18.442 1.00 95.31 81 ALA A N 1
ATOM 613 C CA . ALA A 1 81 ? 20.510 -4.451 -19.833 1.00 95.31 81 ALA A CA 1
ATOM 614 C C . ALA A 1 81 ? 21.642 -4.050 -20.792 1.00 95.31 81 ALA A C 1
ATOM 616 O O . ALA A 1 81 ? 22.342 -3.059 -20.573 1.00 95.31 81 ALA A O 1
ATOM 617 N N . ALA A 1 82 ? 21.764 -4.776 -21.904 1.00 93.94 82 ALA A N 1
ATOM 618 C CA . ALA A 1 82 ? 22.818 -4.577 -22.896 1.00 93.94 82 ALA A CA 1
ATOM 619 C C . ALA A 1 82 ? 22.490 -3.455 -23.895 1.00 93.94 82 ALA A C 1
ATOM 621 O O . ALA A 1 82 ? 23.351 -3.033 -24.668 1.00 93.94 82 ALA A O 1
ATOM 622 N N . SER A 1 83 ? 21.243 -2.969 -23.915 1.00 95.69 83 SER A N 1
ATOM 623 C CA . SER A 1 83 ? 20.808 -1.946 -24.868 1.00 95.69 83 SER A CA 1
ATOM 624 C C . SER A 1 83 ? 19.712 -1.020 -24.339 1.00 95.69 83 SER A C 1
ATOM 626 O O . SER A 1 83 ? 18.903 -1.374 -23.481 1.00 95.69 83 SER A O 1
ATOM 628 N N . ALA A 1 84 ? 19.614 0.165 -24.946 1.00 92.25 84 ALA A N 1
ATOM 629 C CA . ALA A 1 84 ? 18.534 1.115 -24.677 1.00 92.25 84 ALA A CA 1
ATOM 630 C C . ALA A 1 84 ? 17.140 0.548 -25.021 1.00 92.25 84 ALA A C 1
ATOM 632 O O . ALA A 1 84 ? 16.147 0.883 -24.372 1.00 92.25 84 ALA A O 1
ATOM 633 N N . ALA A 1 85 ? 17.050 -0.334 -26.024 1.00 94.56 85 ALA A N 1
ATOM 634 C CA . ALA A 1 85 ? 15.801 -0.998 -26.388 1.00 94.56 85 ALA A CA 1
ATOM 635 C C . ALA A 1 85 ? 15.316 -1.947 -25.278 1.00 94.56 85 ALA A C 1
ATOM 637 O O . ALA A 1 85 ? 14.126 -1.959 -24.957 1.00 94.56 85 ALA A O 1
ATOM 638 N N . GLU A 1 86 ? 16.227 -2.699 -24.657 1.00 91.94 86 GLU A N 1
ATOM 639 C CA . GLU A 1 86 ? 15.923 -3.566 -23.512 1.00 91.94 86 GLU A CA 1
ATOM 640 C C . GLU A 1 86 ? 15.516 -2.762 -22.280 1.00 91.94 86 GLU A C 1
ATOM 642 O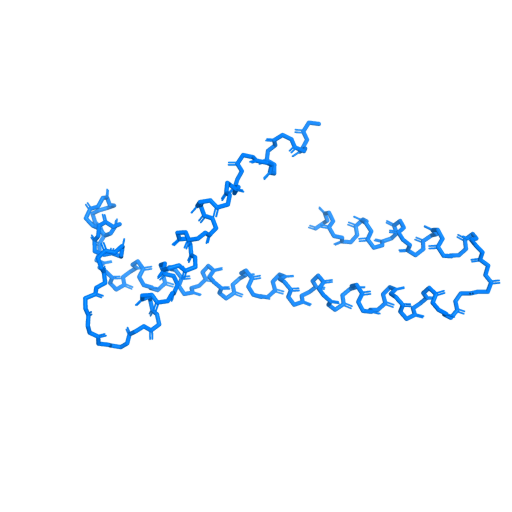 O . GLU A 1 86 ? 14.487 -3.061 -21.675 1.00 91.94 86 GLU A O 1
ATOM 647 N N . GLN A 1 87 ? 16.240 -1.684 -21.966 1.00 92.25 87 GLN A N 1
ATOM 648 C CA . GLN A 1 87 ? 15.868 -0.781 -20.873 1.00 92.25 87 GLN A CA 1
ATOM 649 C C . GLN A 1 87 ? 14.439 -0.246 -21.051 1.00 92.25 87 GLN A C 1
ATOM 651 O O . GLN A 1 87 ? 13.643 -0.274 -20.112 1.00 92.25 87 GLN A O 1
ATOM 656 N N . LYS A 1 88 ? 14.071 0.173 -22.272 1.00 93.25 88 LYS A N 1
ATOM 657 C CA . LYS A 1 88 ? 12.713 0.647 -22.582 1.00 93.25 88 LYS A CA 1
ATOM 658 C C . LYS A 1 88 ? 11.655 -0.447 -22.395 1.00 93.25 88 LYS A C 1
ATOM 660 O O . LYS A 1 88 ? 10.577 -0.159 -21.877 1.00 93.25 88 LYS A O 1
ATOM 665 N N . ARG A 1 89 ? 11.946 -1.696 -22.779 1.00 94.38 89 ARG A N 1
ATOM 666 C CA . ARG A 1 89 ? 11.040 -2.836 -22.537 1.00 94.38 89 ARG A CA 1
ATOM 667 C C . ARG A 1 89 ? 10.833 -3.082 -21.042 1.00 94.38 89 ARG A C 1
ATOM 669 O O . ARG A 1 89 ? 9.689 -3.230 -20.628 1.00 94.38 89 ARG A O 1
ATOM 676 N N . ILE A 1 90 ? 11.900 -3.055 -20.240 1.00 92.19 90 ILE A N 1
ATOM 677 C CA . ILE A 1 90 ? 11.829 -3.250 -18.781 1.00 92.19 90 ILE A CA 1
ATOM 678 C C . ILE A 1 90 ? 10.983 -2.155 -18.119 1.00 92.19 90 ILE A C 1
ATOM 680 O O . ILE A 1 90 ? 10.118 -2.454 -17.299 1.00 92.19 90 ILE A O 1
ATOM 684 N N . VAL A 1 91 ? 11.176 -0.888 -18.505 1.00 91.56 91 VAL A N 1
ATOM 685 C CA . VAL A 1 91 ? 10.369 0.233 -17.989 1.00 91.56 91 VAL A CA 1
ATOM 686 C C . VAL A 1 91 ? 8.890 0.068 -18.346 1.00 91.56 91 VAL A C 1
ATOM 688 O O . VAL A 1 91 ? 8.026 0.273 -17.492 1.00 91.56 91 VAL A O 1
ATOM 691 N N . ASN A 1 92 ? 8.586 -0.336 -19.582 1.00 91.88 92 ASN A N 1
ATOM 692 C CA . ASN A 1 92 ? 7.208 -0.579 -20.007 1.00 91.88 92 ASN A CA 1
ATOM 693 C C . ASN A 1 92 ? 6.572 -1.746 -19.242 1.00 91.88 92 ASN A C 1
ATOM 695 O O . ASN A 1 92 ? 5.423 -1.630 -18.819 1.00 91.88 92 ASN A O 1
ATOM 699 N N . GLN A 1 93 ? 7.319 -2.833 -19.023 1.00 91.69 93 GLN A N 1
ATOM 700 C CA . GLN A 1 93 ? 6.845 -3.977 -18.246 1.00 91.69 93 GLN A CA 1
ATOM 701 C C . GLN A 1 93 ? 6.558 -3.577 -16.797 1.00 91.69 93 GLN A C 1
ATOM 703 O O . GLN A 1 93 ? 5.474 -3.856 -16.299 1.00 91.69 93 GLN A O 1
ATOM 708 N N . LEU A 1 94 ? 7.465 -2.832 -16.153 1.00 90.44 94 LEU A N 1
ATOM 709 C CA . LEU A 1 94 ? 7.226 -2.293 -14.814 1.00 90.44 94 LEU A CA 1
ATOM 710 C C . LEU A 1 94 ? 5.951 -1.436 -14.778 1.00 90.44 94 LEU A C 1
ATOM 712 O O . LEU A 1 94 ? 5.157 -1.555 -13.851 1.00 90.44 94 LEU A O 1
ATOM 716 N N . SER A 1 95 ? 5.731 -0.575 -15.776 1.00 88.44 95 SER A N 1
ATOM 717 C CA . SER A 1 95 ? 4.514 0.242 -15.830 1.00 88.44 95 SER A CA 1
ATOM 718 C C . SER A 1 95 ? 3.247 -0.603 -15.966 1.00 88.44 95 SER A C 1
ATOM 720 O O . SER A 1 95 ? 2.228 -0.222 -15.395 1.00 88.44 95 SER A O 1
ATOM 722 N N . ALA A 1 96 ? 3.293 -1.712 -16.707 1.00 87.50 96 ALA A N 1
ATOM 723 C CA . ALA A 1 96 ? 2.165 -2.631 -16.830 1.00 87.50 96 ALA A CA 1
ATOM 724 C C . ALA A 1 96 ? 1.916 -3.377 -15.508 1.00 87.50 96 ALA A C 1
ATOM 726 O O . ALA A 1 96 ? 0.788 -3.397 -15.019 1.00 87.50 96 ALA A O 1
ATOM 727 N N . ASP A 1 97 ? 2.975 -3.888 -14.876 1.00 82.88 97 ASP A N 1
ATOM 728 C CA . ASP A 1 97 ? 2.910 -4.621 -13.605 1.00 82.88 97 ASP A CA 1
ATOM 729 C C . ASP A 1 97 ? 2.388 -3.757 -12.443 1.00 82.88 97 ASP A C 1
ATOM 731 O O . ASP A 1 97 ? 1.790 -4.275 -11.502 1.00 82.88 97 ASP A O 1
ATOM 735 N N . LEU A 1 98 ? 2.618 -2.439 -12.492 1.00 82.88 98 LEU A N 1
ATOM 736 C CA . LEU A 1 98 ? 2.125 -1.478 -11.499 1.00 82.88 98 LEU A CA 1
ATOM 737 C C . LEU A 1 98 ? 0.684 -1.006 -11.756 1.00 82.88 98 LEU A C 1
ATOM 739 O O . LEU A 1 98 ? 0.089 -0.386 -10.873 1.00 82.88 98 LEU A O 1
ATOM 743 N N . GLN A 1 99 ? 0.136 -1.253 -12.949 1.00 80.44 99 GLN A N 1
ATOM 744 C CA . GLN A 1 99 ? -1.246 -0.913 -13.311 1.00 80.44 99 GLN A CA 1
ATOM 745 C C . GLN A 1 99 ? -2.229 -2.080 -13.115 1.00 80.44 99 GLN A C 1
ATOM 747 O O . GLN A 1 99 ? -3.434 -1.826 -13.065 1.00 80.44 99 GLN A O 1
ATOM 752 N N . ALA A 1 100 ? -1.726 -3.315 -13.003 1.00 61.31 100 ALA A N 1
ATOM 753 C CA . ALA A 1 100 ? -2.485 -4.542 -12.741 1.00 61.31 100 ALA A CA 1
ATOM 754 C C . ALA A 1 100 ? -2.698 -4.806 -11.237 1.00 61.31 100 ALA A C 1
ATOM 756 O O . ALA A 1 100 ? -3.836 -5.171 -10.867 1.00 61.31 100 ALA A O 1
#

Secondary structure (DSSP, 8-state):
-THHHHHHH--HHHHHHHHHHHHHHH-SSS--HHHHHHHHHHT--HHHHHHHHHHHHHHHHHHHHHHHHHHHHHHHHHHH-SSHHHHHHHHHHHHHHTT-

Sequence (100 aa):
MAERALRRLSSPMKRGLHAAKAEEALRTEGPRPLLDAEAAALGESVEVIVARVADQRKKYDAKCAKIESARIKARADIRAAASAAEQKRIVNQLSADLQA